Protein AF-A0A085LYP6-F1 (afdb_monomer)

Foldseek 3Di:
DDDPPPPPPPPPPPQFDQQDWFWKAWPVRDIDIDTHNTGPVVVVVVLVVLLVLLVVLVVLVVCVVVVVPDPPDRDPDRSVVSNVVSCVVDPVSVCVVVDPTDMDGD

Sequence (106 aa):
MWSVLRNDKLDEPDELFQGCIYKLTCDCCAMFISETGQTLVEILQDYLKDITRYRNAAECMKEWQTGQERRRKQQKLEPQPITDELLRKSAMVAHVAECQGDITDT

Solvent-accessible surface area (backbone atoms only — not comparable to full-atom values): 6459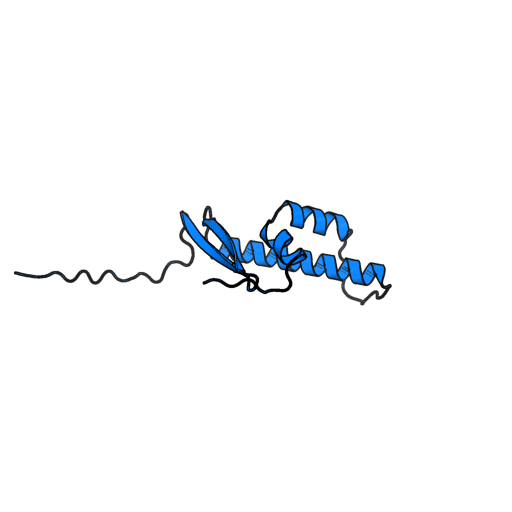 Å² total; per-residue (Å²): 140,83,84,78,77,78,77,72,72,74,67,77,69,70,74,37,59,63,69,41,76,51,52,38,37,30,75,81,72,49,74,47,76,48,72,30,89,46,34,55,55,61,52,51,50,51,50,52,50,52,41,50,52,39,52,52,28,54,50,51,46,52,29,64,76,67,69,53,80,63,92,62,84,71,72,93,60,70,37,64,68,55,41,54,50,44,42,73,73,29,72,65,39,42,44,55,75,78,42,91,55,60,76,46,83,115

pLDDT: mean 75.08, std 14.48, range [30.19, 91.38]

Mean predicted aligned error: 11.54 Å

Secondary structure (DSSP, 8-state):
----------PPP-TT-TT-EEEEEETTS-EEEEE-SS-HHHHHHHHHHHHHHHHHHHHHHHHHHHT---SS---SS-HHHHHHHHHHH-HHHHHHHH--S-EEE-

Radius of gyration: 20.07 Å; Cα contacts (8 Å, |Δi|>4): 103; chains: 1; bounding box: 72×24×40 Å

Structure (mmCIF, N/CA/C/O backbone):
data_AF-A0A085LYP6-F1
#
_entry.id   AF-A0A085LYP6-F1
#
loop_
_atom_site.group_PDB
_atom_site.id
_atom_site.type_symbol
_atom_site.label_atom_id
_atom_site.label_alt_id
_atom_site.label_comp_id
_atom_site.label_asym_id
_atom_site.label_entity_id
_atom_site.label_seq_id
_atom_site.pdbx_PDB_ins_code
_atom_site.Cartn_x
_atom_site.Cartn_y
_atom_site.Cartn_z
_atom_site.occupancy
_atom_site.B_iso_or_equiv
_atom_site.auth_seq_id
_atom_site.auth_comp_id
_atom_site.auth_asym_id
_atom_site.auth_atom_id
_atom_site.pdbx_PDB_model_num
ATOM 1 N N . MET A 1 1 ? -50.213 8.962 24.716 1.00 37.88 1 MET A N 1
ATOM 2 C CA . MET A 1 1 ? -49.254 8.169 23.920 1.00 37.88 1 MET A CA 1
ATOM 3 C C . MET A 1 1 ? -48.210 9.142 23.392 1.00 37.88 1 MET A C 1
ATOM 5 O O . MET A 1 1 ? -48.548 9.956 22.548 1.00 37.88 1 MET A O 1
ATOM 9 N N . TRP A 1 2 ? -47.009 9.164 23.974 1.00 30.19 2 TRP A N 1
ATOM 10 C CA . TRP A 1 2 ? -45.909 10.028 23.531 1.00 30.19 2 TRP A CA 1
ATOM 11 C C . TRP A 1 2 ? -44.848 9.155 22.875 1.00 30.19 2 TRP A C 1
ATOM 13 O O . TRP A 1 2 ? -44.180 8.369 23.541 1.00 30.19 2 TRP A O 1
ATOM 23 N N . SER A 1 3 ? -44.733 9.263 21.556 1.00 45.16 3 SER A N 1
ATOM 24 C CA . SER A 1 3 ? -43.606 8.733 20.802 1.00 45.16 3 SER A CA 1
ATOM 25 C C . SER A 1 3 ? -42.417 9.663 21.022 1.00 45.16 3 SER A C 1
ATOM 27 O O . SER A 1 3 ? -42.356 10.749 20.446 1.00 45.16 3 SER A O 1
ATOM 29 N N . VAL A 1 4 ? -41.488 9.251 21.887 1.00 50.03 4 VAL A N 1
ATOM 30 C CA . VAL A 1 4 ? -40.172 9.884 21.992 1.00 50.03 4 VAL A CA 1
ATOM 31 C C . VAL A 1 4 ? -39.403 9.479 20.740 1.00 50.03 4 VAL A C 1
ATOM 33 O O . VAL A 1 4 ? -38.846 8.386 20.672 1.00 50.03 4 VAL A O 1
ATOM 36 N N . LEU A 1 5 ? -39.428 10.336 19.720 1.00 53.22 5 LEU A N 1
ATOM 37 C CA . LEU A 1 5 ? -38.466 10.266 18.628 1.00 53.22 5 LEU A CA 1
ATOM 38 C C . LEU A 1 5 ? -37.093 10.502 19.259 1.00 53.22 5 LEU A C 1
ATOM 40 O O . LEU A 1 5 ? -36.755 11.636 19.602 1.00 53.22 5 LEU A O 1
ATOM 44 N N . ARG A 1 6 ? -36.338 9.420 19.489 1.00 50.66 6 ARG A N 1
ATOM 45 C CA . ARG A 1 6 ? -34.913 9.516 19.797 1.00 50.66 6 ARG A CA 1
ATOM 46 C C . ARG A 1 6 ? -34.263 10.117 18.567 1.00 50.66 6 ARG A C 1
ATOM 48 O O . ARG A 1 6 ? -34.069 9.451 17.559 1.00 50.66 6 ARG A O 1
ATOM 55 N N . ASN A 1 7 ? -34.023 11.415 18.643 1.00 54.12 7 ASN A N 1
ATOM 56 C CA . ASN A 1 7 ? -33.088 12.080 17.768 1.00 54.12 7 ASN A CA 1
ATOM 57 C C . ASN A 1 7 ? -31.716 11.684 18.317 1.00 54.12 7 ASN A C 1
ATOM 59 O O . ASN A 1 7 ? -31.135 12.416 19.120 1.00 54.12 7 ASN A O 1
ATOM 63 N N . ASP A 1 8 ? -31.284 10.458 18.010 1.00 51.97 8 ASP A N 1
ATOM 64 C CA . ASP A 1 8 ? -29.892 10.081 18.203 1.00 51.97 8 ASP A CA 1
ATOM 65 C C . ASP A 1 8 ? -29.127 11.074 17.333 1.00 51.97 8 ASP A C 1
ATOM 67 O O . ASP A 1 8 ? -29.190 11.021 16.103 1.00 51.97 8 ASP A O 1
ATOM 71 N N . LYS A 1 9 ? -28.513 12.080 17.969 1.00 48.78 9 LYS A N 1
ATOM 72 C CA . LYS A 1 9 ? -27.495 12.870 17.294 1.00 48.78 9 LYS A CA 1
ATOM 73 C C . LYS A 1 9 ? -26.511 11.829 16.791 1.00 48.78 9 LYS A C 1
ATOM 75 O O . LYS A 1 9 ? -25.901 11.135 17.597 1.00 48.78 9 LYS A O 1
ATOM 80 N N . LEU A 1 10 ? -26.432 11.670 15.476 1.00 51.47 10 LEU A N 1
ATOM 81 C CA . LEU A 1 10 ? -25.260 11.066 14.883 1.00 51.47 10 LEU A CA 1
ATOM 82 C C . LEU A 1 10 ? -24.145 12.035 15.259 1.00 51.47 10 LEU A C 1
ATOM 84 O O . LEU A 1 10 ? -24.028 13.094 14.645 1.00 51.47 10 LEU A O 1
ATOM 88 N N . ASP A 1 11 ? -23.451 11.751 16.362 1.00 55.50 11 ASP A N 1
ATOM 89 C CA . ASP A 1 11 ? -22.152 12.352 16.609 1.00 55.50 11 ASP A CA 1
ATOM 90 C C . ASP A 1 11 ? -21.382 12.120 15.305 1.00 55.50 11 ASP A C 1
ATOM 92 O O . ASP A 1 11 ? -21.289 10.981 14.833 1.00 55.50 11 ASP A O 1
ATOM 96 N N . GLU A 1 12 ? -20.975 13.203 14.635 1.00 56.28 12 GLU A N 1
ATOM 97 C CA . GLU A 1 12 ? -20.052 13.097 13.505 1.00 56.28 12 GLU A CA 1
ATOM 98 C C . GLU A 1 12 ? -18.926 12.175 13.973 1.00 56.28 12 GLU A C 1
ATOM 100 O O . GLU A 1 12 ? -18.416 12.396 15.075 1.00 56.28 12 GLU A O 1
ATOM 105 N N . PRO A 1 13 ? -18.624 11.082 13.253 1.00 53.56 13 PRO A N 1
ATOM 106 C CA . PRO A 1 13 ? -17.803 10.040 13.838 1.00 53.56 13 PRO A CA 1
ATOM 107 C C . PRO A 1 13 ? -16.442 10.659 14.147 1.00 53.56 13 PRO A C 1
ATOM 109 O O . PRO A 1 13 ? -15.767 11.084 13.212 1.00 53.56 13 PRO A O 1
ATOM 112 N N . ASP A 1 14 ? -16.050 10.727 15.430 1.00 59.88 14 ASP A N 1
ATOM 113 C CA . ASP A 1 14 ? -14.644 10.906 15.820 1.00 59.88 14 ASP A CA 1
ATOM 114 C C . ASP A 1 14 ? -13.886 9.933 14.914 1.00 59.88 14 ASP A C 1
ATOM 116 O O . ASP A 1 14 ? -14.165 8.743 15.004 1.00 59.88 14 ASP A O 1
ATOM 120 N N . GLU A 1 15 ? -13.081 10.423 13.968 1.00 54.25 15 GLU A N 1
ATOM 121 C CA . GLU A 1 15 ? -12.748 9.857 12.631 1.00 54.25 15 GLU A CA 1
ATOM 122 C C . GLU A 1 15 ? -12.092 8.433 12.613 1.00 54.25 15 GLU A C 1
ATOM 124 O O . GLU A 1 15 ? -11.216 8.119 11.824 1.00 54.25 15 GLU A O 1
ATOM 129 N N . LEU A 1 16 ? -12.292 7.593 13.612 1.00 54.25 16 LEU A N 1
ATOM 130 C CA . LEU A 1 16 ? -11.138 7.097 14.349 1.00 54.25 16 LEU A CA 1
ATOM 131 C C . LEU A 1 16 ? -11.469 5.922 15.279 1.00 54.25 16 LEU A C 1
ATOM 133 O O . LEU A 1 16 ? -10.562 5.420 15.930 1.00 54.25 16 LEU A O 1
ATOM 137 N N . PHE A 1 17 ? -12.718 5.470 15.415 1.00 61.44 17 PHE A N 1
ATOM 138 C CA . PHE A 1 17 ? -13.029 4.502 16.472 1.00 61.44 17 PHE A CA 1
ATOM 139 C C . PHE A 1 17 ? -12.269 3.175 16.311 1.00 61.44 17 PHE A C 1
ATOM 141 O O . PHE A 1 17 ? -12.419 2.447 15.329 1.00 61.44 17 PHE A O 1
ATOM 148 N N . GLN A 1 18 ? -11.468 2.862 17.329 1.00 65.88 18 GLN A N 1
ATOM 149 C CA . GLN A 1 18 ? -10.791 1.584 17.496 1.00 65.88 18 GLN A CA 1
ATOM 150 C C . GLN A 1 18 ? -11.831 0.450 17.501 1.00 65.88 18 GLN A C 1
ATOM 152 O O . GLN A 1 18 ? -12.837 0.523 18.205 1.00 65.88 18 GLN A O 1
ATOM 157 N N . GLY A 1 19 ? -11.597 -0.592 16.708 1.00 69.94 19 GLY A N 1
ATOM 158 C CA . GLY A 1 19 ? -12.481 -1.748 16.543 1.00 69.94 19 GLY A CA 1
ATOM 159 C C . GLY A 1 19 ? -13.452 -1.663 15.361 1.00 69.94 19 GLY A C 1
ATOM 160 O O . GLY A 1 19 ? -14.310 -2.534 15.229 1.00 69.94 19 GLY A O 1
ATOM 161 N N . CYS A 1 20 ? -13.360 -0.647 14.494 1.00 75.69 20 CYS A N 1
ATOM 162 C CA . CYS A 1 20 ? -14.143 -0.638 13.256 1.00 75.69 20 CYS A CA 1
ATOM 163 C C . CYS A 1 20 ? -13.587 -1.639 12.226 1.00 75.69 20 CYS A C 1
ATOM 165 O O . CYS A 1 20 ? -12.414 -1.996 12.255 1.00 75.69 20 CYS A O 1
ATOM 167 N N . ILE A 1 21 ? -14.431 -2.111 11.309 1.00 82.06 21 ILE A N 1
ATOM 168 C CA . ILE A 1 21 ? -13.991 -2.876 10.136 1.00 82.06 21 ILE A CA 1
ATOM 169 C C . ILE A 1 21 ? -14.093 -1.942 8.941 1.00 82.06 21 ILE A C 1
ATOM 171 O O . ILE A 1 21 ? -15.148 -1.346 8.722 1.00 82.06 21 ILE A O 1
ATOM 175 N N . TYR A 1 22 ? -13.023 -1.837 8.162 1.00 80.94 22 TYR A N 1
ATOM 176 C CA . TYR A 1 22 ? -13.005 -1.038 6.941 1.00 80.94 22 TYR A CA 1
ATOM 177 C C . TYR A 1 22 ? -12.652 -1.891 5.727 1.00 80.94 22 TYR A C 1
ATOM 179 O O . TYR A 1 22 ? -12.054 -2.965 5.849 1.00 80.94 22 TYR A O 1
ATOM 187 N N . LYS A 1 23 ? -13.059 -1.403 4.552 1.00 85.62 23 LYS A N 1
ATOM 188 C CA . LYS A 1 23 ? -12.843 -2.055 3.263 1.00 85.62 23 LYS A CA 1
ATOM 189 C C . LYS A 1 23 ? -12.276 -1.042 2.274 1.00 85.62 23 LYS A C 1
ATOM 191 O O . LYS A 1 23 ? -12.991 -0.142 1.857 1.00 85.62 23 LYS A O 1
ATOM 196 N N . LEU A 1 24 ? -11.032 -1.238 1.849 1.00 84.94 24 LEU A N 1
ATOM 197 C CA . LEU A 1 24 ? -10.422 -0.451 0.776 1.00 84.94 24 LEU A CA 1
ATOM 198 C C . LEU A 1 24 ? -10.512 -1.206 -0.538 1.00 84.94 24 LEU A C 1
ATOM 200 O O . LEU A 1 24 ? -10.287 -2.418 -0.581 1.00 84.94 24 LEU A O 1
ATOM 204 N N . THR A 1 25 ? -10.804 -0.485 -1.611 1.00 87.69 25 THR A N 1
ATOM 205 C CA . THR A 1 25 ? -10.930 -1.055 -2.951 1.00 87.69 25 THR A CA 1
ATOM 206 C C . THR A 1 25 ? -9.917 -0.428 -3.885 1.00 87.69 25 THR A C 1
ATOM 208 O O . THR A 1 25 ? -9.763 0.788 -3.925 1.00 87.69 25 THR A O 1
ATOM 211 N N . CYS A 1 26 ? -9.223 -1.258 -4.654 1.00 86.75 26 CYS A N 1
ATOM 212 C CA . CYS A 1 26 ? -8.423 -0.789 -5.777 1.00 86.75 26 CYS A CA 1
ATOM 213 C C . CYS A 1 26 ? -9.240 -0.854 -7.069 1.00 86.75 26 CYS A C 1
ATOM 215 O O . CYS A 1 26 ? -10.080 -1.742 -7.224 1.00 86.75 26 CYS A O 1
ATOM 217 N N . ASP A 1 27 ? -8.927 0.012 -8.032 1.00 86.38 27 ASP A N 1
ATOM 218 C CA . ASP A 1 27 ? -9.524 0.001 -9.377 1.00 86.38 27 ASP A CA 1
ATOM 219 C C . ASP A 1 27 ? -9.405 -1.361 -10.083 1.00 86.38 27 ASP A C 1
ATOM 221 O O . ASP A 1 27 ? -10.242 -1.729 -10.907 1.00 86.38 27 ASP A O 1
ATOM 225 N N . CYS A 1 28 ? -8.397 -2.165 -9.728 1.00 88.12 28 CYS A N 1
ATOM 226 C CA . CYS A 1 28 ? -8.247 -3.539 -10.217 1.00 88.12 28 CYS A CA 1
ATOM 227 C C . CYS A 1 28 ? -9.211 -4.553 -9.567 1.00 88.12 28 CYS A C 1
ATOM 229 O O . CYS A 1 28 ? -9.065 -5.757 -9.772 1.00 88.12 28 CYS A O 1
ATOM 231 N N . CYS A 1 29 ? -10.179 -4.082 -8.777 1.00 85.19 29 CYS A N 1
ATOM 232 C CA . CYS A 1 29 ? -11.123 -4.871 -7.983 1.00 85.19 29 CYS A CA 1
ATOM 233 C C . CYS A 1 29 ? -10.496 -5.644 -6.807 1.00 85.19 29 CYS A C 1
ATOM 235 O O . CYS A 1 29 ? -11.165 -6.488 -6.206 1.00 85.19 29 CYS A O 1
ATOM 237 N N . ALA A 1 30 ? -9.241 -5.363 -6.438 1.00 86.56 30 ALA A N 1
ATOM 238 C CA . ALA A 1 30 ? -8.675 -5.877 -5.194 1.00 86.56 30 ALA A CA 1
ATOM 239 C C . ALA A 1 30 ? -9.372 -5.230 -3.990 1.00 86.56 30 ALA A C 1
ATOM 241 O O . ALA A 1 30 ? -9.663 -4.033 -3.997 1.00 86.56 30 ALA A O 1
ATOM 242 N N . MET A 1 31 ? -9.632 -6.030 -2.957 1.00 86.69 31 MET A N 1
ATOM 243 C CA . MET A 1 31 ? -10.326 -5.598 -1.747 1.00 86.69 31 MET A CA 1
ATOM 244 C C . MET A 1 31 ? -9.472 -5.909 -0.523 1.00 86.69 31 MET A C 1
ATOM 246 O O . MET A 1 31 ? -9.007 -7.037 -0.360 1.00 86.69 31 MET A O 1
ATOM 250 N N . PHE A 1 32 ? -9.308 -4.921 0.352 1.00 83.12 32 PHE A N 1
ATOM 251 C CA . PHE A 1 32 ? -8.592 -5.046 1.617 1.00 83.12 32 PHE A CA 1
ATOM 252 C C . PHE A 1 32 ? -9.580 -4.852 2.748 1.00 83.12 32 PHE A C 1
ATOM 254 O O . PHE A 1 32 ? -10.154 -3.776 2.870 1.00 83.12 32 PHE A O 1
ATOM 261 N N . ILE A 1 33 ? -9.783 -5.894 3.548 1.00 85.31 33 ILE A N 1
ATOM 262 C CA . ILE A 1 33 ? -10.647 -5.848 4.724 1.00 85.31 33 ILE A CA 1
ATOM 263 C C . IL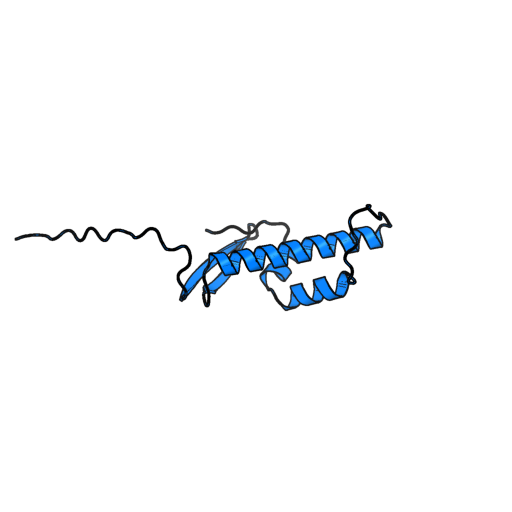E A 1 33 ? -9.763 -6.003 5.950 1.00 85.31 33 ILE A C 1
ATOM 265 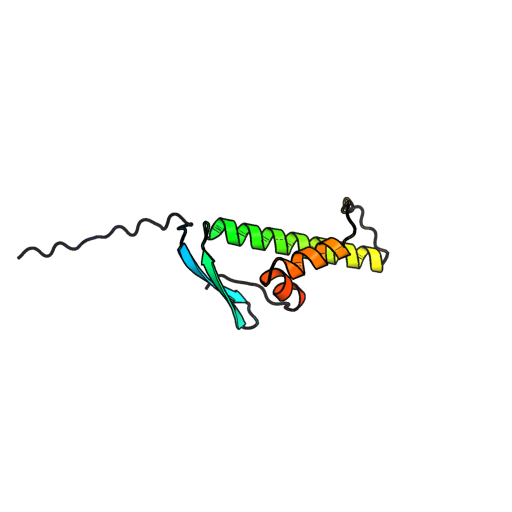O O . ILE A 1 33 ? -8.981 -6.952 6.036 1.00 85.31 33 ILE A O 1
ATOM 269 N N . SER A 1 34 ? -9.907 -5.091 6.900 1.00 79.25 34 SER A N 1
ATOM 270 C CA . SER A 1 34 ? -9.140 -5.122 8.143 1.00 79.25 34 SER A CA 1
ATOM 271 C C . SER A 1 34 ? -9.949 -4.565 9.298 1.00 79.25 34 SER A C 1
ATOM 273 O O . SER A 1 34 ? -10.761 -3.655 9.135 1.00 79.25 34 SER A O 1
ATOM 275 N N . GLU A 1 35 ? -9.707 -5.146 10.468 1.00 80.12 35 GLU A N 1
ATOM 276 C CA . GLU A 1 35 ? -10.225 -4.681 11.746 1.00 80.12 35 GLU A CA 1
ATOM 277 C C . GLU A 1 35 ? -9.222 -3.700 12.359 1.00 80.12 35 GLU A C 1
ATOM 279 O O . GLU A 1 35 ? -8.017 -3.964 12.430 1.00 80.12 35 GLU A O 1
ATOM 284 N N . THR A 1 36 ? -9.706 -2.536 12.763 1.00 69.12 36 THR A N 1
ATOM 285 C CA . THR A 1 36 ? -8.866 -1.422 13.185 1.00 69.12 36 THR A CA 1
ATOM 286 C C . THR A 1 36 ? -8.476 -1.607 14.649 1.00 69.12 36 THR A C 1
ATOM 288 O O . THR A 1 36 ? -9.279 -1.407 15.550 1.00 69.12 36 THR A O 1
ATOM 291 N N . GLY A 1 37 ? -7.225 -1.979 14.922 1.00 68.31 37 GLY A N 1
ATOM 292 C CA . GLY A 1 37 ? -6.675 -1.987 16.288 1.00 68.31 37 GLY A CA 1
ATOM 293 C C . GLY A 1 37 ? -6.260 -0.599 16.794 1.00 68.31 37 GLY A C 1
ATOM 294 O O . GLY A 1 37 ? -5.960 -0.447 17.974 1.00 68.31 37 GLY A O 1
ATOM 295 N N 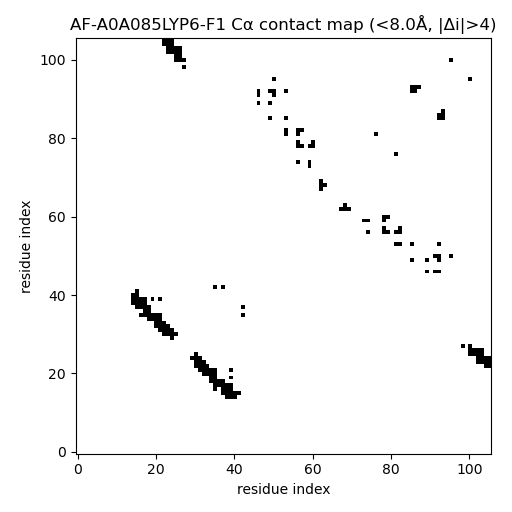. GLN A 1 38 ? -6.238 0.395 15.907 1.00 70.88 38 GLN A N 1
ATOM 296 C CA . GLN A 1 38 ? -5.954 1.815 16.144 1.00 70.88 38 GLN A CA 1
ATOM 297 C C . GLN A 1 38 ? -7.069 2.636 15.484 1.00 70.88 38 GLN A C 1
ATOM 299 O O . GLN A 1 38 ? -8.141 2.096 15.226 1.00 70.88 38 GLN A O 1
ATOM 304 N N . THR A 1 39 ? -6.851 3.915 15.210 1.00 78.81 39 THR A N 1
ATOM 305 C CA . THR A 1 39 ? -7.821 4.717 14.467 1.00 78.81 39 THR A CA 1
ATOM 306 C C . THR A 1 39 ? -7.669 4.525 12.948 1.00 78.81 39 THR A C 1
ATOM 308 O O . THR A 1 39 ? -6.568 4.259 12.459 1.00 78.81 39 THR A O 1
ATOM 311 N N . LEU A 1 40 ? -8.758 4.627 12.171 1.00 78.19 40 LEU A N 1
ATOM 312 C CA . LEU A 1 40 ? -8.720 4.371 10.718 1.00 78.19 40 LEU A CA 1
ATOM 313 C C . LEU A 1 40 ? -7.767 5.336 9.996 1.00 78.19 40 LEU A C 1
ATOM 315 O O . LEU A 1 40 ? -6.977 4.921 9.147 1.00 78.19 40 LEU A O 1
ATOM 319 N N . VAL A 1 41 ? -7.806 6.616 10.373 1.00 81.31 41 VAL A N 1
ATOM 320 C CA . VAL A 1 41 ? -6.947 7.654 9.794 1.00 81.31 41 VAL A CA 1
ATOM 321 C C . VAL A 1 41 ? -5.469 7.369 10.051 1.00 81.31 41 VAL A C 1
ATOM 323 O O . VAL A 1 41 ? -4.672 7.495 9.124 1.00 81.31 41 VAL A O 1
ATOM 326 N N . GLU A 1 42 ? -5.082 6.959 11.263 1.00 83.12 42 GLU A N 1
ATOM 327 C CA . GLU A 1 42 ? -3.682 6.629 11.570 1.00 83.12 42 GLU A CA 1
ATOM 328 C C . GLU A 1 42 ? -3.167 5.490 10.686 1.00 83.12 42 GLU A C 1
ATOM 330 O O . GLU A 1 42 ? -2.082 5.596 10.111 1.00 83.12 42 GLU A O 1
ATOM 335 N N . ILE A 1 43 ? -3.967 4.434 10.514 1.00 81.94 43 ILE A N 1
ATOM 336 C CA . ILE A 1 43 ? -3.581 3.292 9.683 1.00 81.94 43 ILE A CA 1
ATOM 337 C C . ILE A 1 43 ? -3.468 3.696 8.208 1.00 81.94 43 ILE A C 1
ATOM 339 O O . ILE A 1 43 ? -2.481 3.362 7.549 1.00 81.94 43 ILE A O 1
ATOM 343 N N . LEU A 1 44 ? -4.433 4.461 7.687 1.00 83.38 44 LEU A N 1
ATOM 344 C CA . LEU A 1 44 ? -4.379 4.970 6.315 1.00 83.38 44 LEU A CA 1
ATOM 345 C C . LEU A 1 44 ? -3.159 5.866 6.090 1.00 83.38 44 LEU A C 1
ATOM 347 O O . LEU A 1 44 ? -2.473 5.735 5.076 1.00 83.38 44 LEU A O 1
ATOM 351 N N . GLN A 1 45 ? -2.840 6.742 7.044 1.00 87.00 45 GLN A N 1
ATOM 352 C CA . GLN A 1 45 ? -1.634 7.563 6.981 1.00 87.00 45 GLN A CA 1
ATOM 353 C C . GLN A 1 45 ? -0.366 6.710 6.956 1.00 87.00 45 GLN A C 1
ATOM 355 O O . GLN A 1 45 ? 0.557 7.022 6.203 1.00 87.00 45 GLN A O 1
ATOM 360 N N . ASP A 1 46 ? -0.300 5.640 7.744 1.00 86.88 46 ASP A N 1
ATOM 361 C CA . ASP A 1 46 ? 0.853 4.743 7.755 1.00 86.88 46 ASP A CA 1
ATOM 362 C C . ASP A 1 46 ? 0.989 3.955 6.449 1.00 86.88 46 ASP A C 1
ATOM 364 O O . ASP A 1 46 ? 2.095 3.869 5.907 1.00 86.88 46 ASP A O 1
ATOM 368 N N . TYR A 1 47 ? -0.117 3.491 5.861 1.00 87.56 47 TYR A N 1
ATOM 369 C CA . TYR A 1 47 ? -0.088 2.899 4.523 1.00 87.56 47 TYR A CA 1
ATOM 370 C C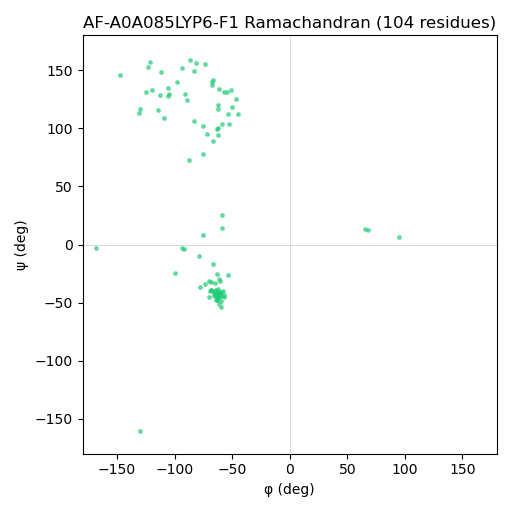 . TYR A 1 47 ? 0.385 3.890 3.462 1.00 87.56 47 TYR A C 1
ATOM 372 O O . TYR A 1 47 ? 1.252 3.552 2.656 1.00 87.56 47 TYR A O 1
ATOM 380 N N . LEU A 1 48 ? -0.113 5.128 3.476 1.00 89.12 48 LEU A N 1
ATOM 381 C CA . LEU A 1 48 ? 0.322 6.164 2.538 1.00 89.12 48 LEU A CA 1
ATOM 382 C C . LEU A 1 48 ? 1.810 6.501 2.704 1.00 89.12 48 LEU A C 1
ATOM 384 O O . LEU A 1 48 ? 2.507 6.696 1.703 1.00 89.12 48 LEU A O 1
ATOM 388 N N . LYS A 1 49 ? 2.328 6.528 3.939 1.00 90.75 49 LYS A N 1
ATOM 389 C CA . LYS A 1 49 ? 3.766 6.700 4.210 1.00 90.75 49 LYS A CA 1
ATOM 390 C C . LYS A 1 49 ? 4.581 5.540 3.645 1.00 90.75 49 LYS A C 1
ATOM 392 O O . LYS A 1 49 ? 5.571 5.793 2.955 1.00 90.75 49 LYS A O 1
ATOM 397 N N . ASP A 1 50 ? 4.172 4.298 3.897 1.00 90.38 50 ASP A N 1
ATOM 398 C CA . ASP A 1 50 ? 4.868 3.102 3.410 1.00 90.38 50 ASP A CA 1
ATOM 399 C C . ASP A 1 50 ? 4.846 3.037 1.868 1.00 90.38 50 ASP A C 1
ATOM 401 O O . ASP A 1 50 ? 5.892 2.830 1.248 1.00 90.38 50 ASP A O 1
ATOM 405 N N . ILE A 1 51 ? 3.706 3.335 1.230 1.00 89.94 51 ILE A N 1
ATOM 406 C CA . ILE A 1 51 ? 3.572 3.421 -0.237 1.00 89.94 51 ILE A CA 1
ATOM 407 C C . ILE A 1 51 ? 4.461 4.531 -0.807 1.00 89.94 51 ILE A C 1
ATOM 409 O O . ILE A 1 51 ? 5.176 4.318 -1.788 1.00 89.94 51 ILE A O 1
ATOM 413 N N . THR A 1 52 ? 4.462 5.715 -0.192 1.00 90.25 52 THR A N 1
ATOM 414 C CA . THR A 1 52 ? 5.304 6.839 -0.631 1.00 90.25 52 THR A CA 1
ATOM 415 C C . THR A 1 52 ? 6.785 6.491 -0.511 1.00 90.25 52 THR A C 1
ATOM 417 O O . THR A 1 52 ? 7.576 6.772 -1.414 1.00 90.25 52 THR A O 1
ATOM 420 N N . ARG A 1 53 ? 7.180 5.841 0.589 1.00 89.69 53 ARG A N 1
ATOM 421 C CA . ARG A 1 53 ? 8.554 5.383 0.808 1.00 89.69 53 ARG A CA 1
ATOM 422 C C . ARG A 1 53 ? 8.966 4.333 -0.221 1.00 89.69 53 ARG A C 1
ATOM 424 O O . ARG A 1 53 ? 10.070 4.438 -0.754 1.00 89.69 53 ARG A O 1
ATOM 431 N N . TYR A 1 54 ? 8.078 3.393 -0.539 1.00 89.81 54 TYR A N 1
ATOM 432 C CA . TYR A 1 54 ? 8.288 2.403 -1.591 1.00 89.81 54 TYR A CA 1
ATOM 433 C C . TYR A 1 54 ? 8.464 3.060 -2.965 1.00 89.81 54 TYR A C 1
ATOM 435 O O . TYR A 1 54 ? 9.469 2.811 -3.626 1.00 89.81 54 TYR A O 1
ATOM 443 N N . ARG A 1 55 ? 7.553 3.958 -3.372 1.00 88.75 55 ARG A N 1
ATOM 444 C CA . ARG A 1 55 ? 7.636 4.671 -4.661 1.00 88.75 55 ARG A CA 1
ATOM 445 C C . ARG A 1 55 ? 8.950 5.443 -4.790 1.00 88.75 55 ARG A C 1
ATOM 447 O O . ARG A 1 55 ? 9.631 5.311 -5.801 1.00 88.75 55 ARG A O 1
ATOM 454 N N . ASN A 1 56 ? 9.353 6.158 -3.739 1.00 87.31 56 ASN A N 1
ATOM 455 C CA . ASN A 1 56 ? 10.629 6.874 -3.718 1.00 87.31 56 ASN A CA 1
ATOM 456 C C . ASN A 1 56 ? 11.836 5.929 -3.848 1.00 87.31 56 ASN A C 1
ATOM 458 O O . ASN A 1 56 ? 12.765 6.229 -4.592 1.00 87.31 56 ASN A O 1
ATOM 462 N N . ALA A 1 57 ? 11.840 4.793 -3.142 1.00 86.94 57 ALA A N 1
ATOM 463 C CA . ALA A 1 57 ? 12.919 3.809 -3.246 1.00 86.94 57 ALA A CA 1
ATOM 464 C C . ALA A 1 57 ? 12.970 3.165 -4.647 1.00 86.94 57 ALA A C 1
ATOM 466 O O . ALA A 1 57 ? 14.047 3.034 -5.228 1.00 86.94 57 ALA A O 1
ATOM 467 N N . ALA A 1 58 ? 11.813 2.842 -5.230 1.00 85.88 58 ALA A N 1
ATOM 468 C CA . ALA A 1 58 ? 11.707 2.306 -6.584 1.00 85.88 58 ALA A CA 1
ATOM 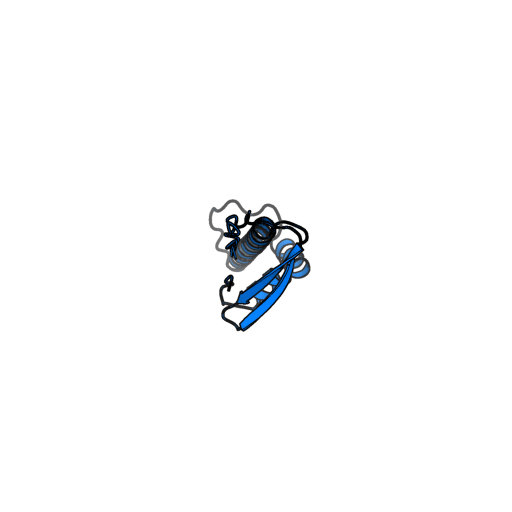469 C C . ALA A 1 58 ? 12.180 3.313 -7.651 1.00 85.88 58 ALA A C 1
ATOM 471 O O . ALA A 1 58 ? 12.860 2.928 -8.602 1.00 85.88 58 ALA A O 1
ATOM 472 N N . GLU A 1 59 ? 11.870 4.603 -7.494 1.00 84.56 59 GLU A N 1
ATOM 473 C CA . GLU A 1 59 ? 12.403 5.668 -8.353 1.00 84.56 59 GLU A CA 1
ATOM 474 C C . GLU A 1 59 ? 13.922 5.804 -8.214 1.00 84.56 59 GLU A C 1
ATOM 476 O O . GLU A 1 59 ? 14.617 5.794 -9.229 1.00 84.56 59 GLU A O 1
ATOM 481 N N . CYS A 1 60 ? 14.460 5.838 -6.988 1.00 82.56 60 CYS A N 1
ATOM 482 C CA . CYS A 1 60 ? 15.909 5.878 -6.769 1.00 82.56 60 CYS A CA 1
ATOM 483 C C . CYS A 1 60 ? 16.622 4.677 -7.409 1.00 82.56 60 CYS A C 1
ATOM 485 O O . CYS A 1 60 ? 17.676 4.845 -8.017 1.00 82.56 60 CYS A O 1
ATOM 487 N N . MET A 1 61 ? 16.039 3.476 -7.322 1.00 80.88 61 MET A N 1
ATOM 488 C CA . MET A 1 61 ? 16.589 2.280 -7.964 1.00 80.88 61 MET A CA 1
ATOM 489 C C . MET A 1 61 ? 16.634 2.422 -9.493 1.00 80.88 61 MET A C 1
ATOM 491 O O . MET A 1 61 ? 17.649 2.102 -10.111 1.00 80.88 61 MET A O 1
ATOM 495 N N . LYS A 1 62 ? 15.565 2.950 -10.107 1.00 81.44 62 LYS A N 1
ATOM 496 C CA . LYS A 1 62 ? 15.519 3.229 -11.553 1.00 81.44 62 LYS A CA 1
ATOM 497 C C . LYS A 1 62 ? 16.555 4.277 -11.965 1.00 81.44 62 LYS A C 1
ATOM 499 O O . LYS A 1 62 ? 17.215 4.110 -12.989 1.00 81.44 62 LYS A O 1
ATOM 504 N N . GLU A 1 63 ? 16.727 5.336 -11.176 1.00 76.62 63 GLU A N 1
ATOM 505 C CA . GLU A 1 63 ? 17.723 6.391 -11.421 1.00 76.62 63 GLU A CA 1
ATOM 506 C C . GLU A 1 63 ? 19.161 5.851 -11.338 1.00 76.62 63 GLU A C 1
ATOM 508 O O . GLU A 1 63 ? 19.979 6.154 -12.208 1.00 76.62 63 GLU A O 1
ATOM 513 N N . TRP A 1 64 ? 19.452 4.985 -10.358 1.00 71.19 64 TRP A N 1
ATOM 514 C CA . TRP A 1 64 ? 20.746 4.300 -10.230 1.00 71.19 64 TRP A CA 1
ATOM 515 C C . TRP A 1 64 ? 21.042 3.395 -11.431 1.00 71.19 64 TRP A C 1
ATOM 517 O O . TRP A 1 64 ? 22.152 3.409 -11.955 1.00 71.19 64 TRP A O 1
ATOM 527 N N . GLN A 1 65 ? 20.047 2.636 -11.902 1.00 72.00 65 GLN A N 1
ATOM 528 C CA . GLN A 1 65 ? 20.198 1.735 -13.052 1.00 72.00 65 GLN A CA 1
ATOM 529 C C . GLN A 1 65 ? 20.365 2.476 -14.385 1.00 72.00 65 GLN A C 1
ATOM 531 O O . GLN A 1 65 ? 21.032 1.980 -15.289 1.00 72.00 65 GLN A O 1
ATOM 536 N N . THR A 1 66 ? 19.762 3.659 -14.522 1.00 71.56 66 THR A N 1
ATOM 537 C CA . THR A 1 66 ? 19.799 4.458 -15.760 1.00 71.56 66 THR A CA 1
ATOM 538 C C . THR A 1 66 ? 20.929 5.488 -15.791 1.00 71.56 66 THR A C 1
ATOM 540 O O . THR A 1 66 ? 21.095 6.177 -16.798 1.00 71.56 66 THR A O 1
ATOM 543 N N . GLY A 1 67 ? 21.714 5.609 -14.714 1.00 64.62 67 GLY A N 1
ATOM 544 C CA . GLY A 1 67 ? 22.802 6.586 -14.604 1.00 64.62 67 GLY A CA 1
ATOM 545 C C . GLY A 1 67 ? 22.325 8.044 -14.588 1.00 64.62 67 GLY A C 1
ATOM 546 O O . GLY A 1 67 ? 2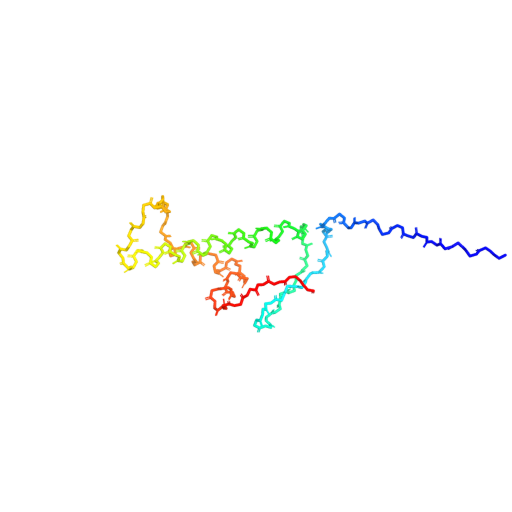3.128 8.962 -14.753 1.00 64.62 67 GLY A O 1
ATOM 547 N N . GLN A 1 68 ? 21.022 8.280 -14.406 1.00 62.78 68 GLN A N 1
ATOM 548 C CA . GLN A 1 68 ? 20.439 9.613 -14.289 1.00 62.78 68 GLN A CA 1
ATOM 549 C C . GLN A 1 68 ? 20.485 10.060 -12.825 1.00 62.78 68 GLN A C 1
ATOM 551 O O . GLN A 1 68 ? 19.459 10.119 -12.153 1.00 62.78 68 GLN A O 1
ATOM 556 N N . GLU A 1 69 ? 21.672 10.395 -12.312 1.00 59.59 69 GLU A N 1
ATOM 557 C CA . GLU A 1 69 ? 21.801 11.023 -10.990 1.00 59.59 69 GLU A CA 1
ATOM 558 C C . GLU A 1 69 ? 21.180 12.427 -11.015 1.00 59.59 69 GLU A C 1
ATOM 560 O O . GLU A 1 69 ? 21.824 13.444 -11.287 1.00 59.59 69 GLU A O 1
ATOM 565 N N . ARG A 1 70 ? 19.879 12.513 -10.729 1.00 57.22 70 ARG A N 1
ATOM 566 C CA . ARG A 1 70 ? 19.245 13.790 -10.411 1.00 57.22 70 ARG A CA 1
ATOM 567 C C . ARG A 1 70 ? 19.811 14.263 -9.073 1.00 57.22 70 ARG A C 1
ATOM 569 O O . ARG A 1 70 ? 19.906 13.491 -8.129 1.00 57.22 70 ARG A O 1
ATOM 576 N N . ARG A 1 71 ? 20.126 15.561 -8.958 1.00 55.00 71 ARG A N 1
ATOM 577 C CA . ARG A 1 71 ? 20.650 16.242 -7.745 1.00 55.00 71 ARG A CA 1
ATOM 578 C C . ARG A 1 71 ? 19.746 16.155 -6.492 1.00 55.00 71 ARG A C 1
ATOM 580 O O . ARG A 1 71 ? 19.915 16.943 -5.561 1.00 55.00 71 ARG A O 1
ATOM 587 N N . ARG A 1 72 ? 18.742 15.274 -6.456 1.00 57.06 72 ARG A N 1
ATOM 588 C CA . ARG A 1 72 ? 17.962 15.016 -5.246 1.00 57.06 72 ARG A CA 1
ATOM 589 C C . ARG A 1 72 ? 18.881 14.367 -4.218 1.00 57.06 72 ARG A C 1
ATOM 591 O O . ARG A 1 72 ? 19.756 13.578 -4.553 1.00 57.06 72 ARG A O 1
ATOM 598 N N . LYS A 1 73 ? 18.700 14.752 -2.956 1.00 57.28 73 LYS A N 1
ATOM 599 C CA . LYS A 1 73 ? 19.435 14.220 -1.807 1.00 57.28 73 LYS A CA 1
ATOM 600 C C . LYS A 1 73 ? 19.315 12.692 -1.842 1.00 57.28 73 LYS A C 1
ATOM 602 O O . LYS A 1 73 ? 18.237 12.177 -1.559 1.00 57.28 73 LYS A O 1
ATOM 607 N N . GLN A 1 74 ? 20.383 12.008 -2.256 1.00 57.62 74 GLN A N 1
ATOM 608 C CA . GLN A 1 74 ? 20.417 10.550 -2.360 1.00 57.62 74 GLN A CA 1
ATOM 609 C C . GLN A 1 74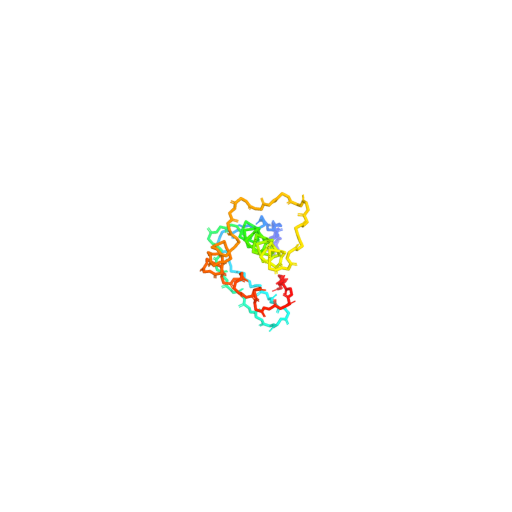 ? 19.928 9.953 -1.038 1.00 57.62 74 GLN A C 1
ATOM 611 O O . GLN A 1 74 ? 20.327 10.411 0.042 1.00 57.62 74 GLN A O 1
ATOM 616 N N . GLN A 1 75 ? 19.027 8.969 -1.109 1.00 60.28 75 GLN A N 1
ATOM 617 C CA . GLN A 1 75 ? 18.709 8.173 0.071 1.00 60.28 75 GLN A CA 1
ATOM 618 C C . GLN A 1 75 ? 20.025 7.604 0.615 1.00 60.28 75 GLN A C 1
ATOM 620 O O . GLN A 1 75 ? 20.847 7.092 -0.137 1.00 60.28 75 GLN A O 1
ATOM 625 N N . LYS A 1 76 ? 20.251 7.745 1.927 1.00 59.16 76 LYS A N 1
ATOM 626 C CA . LYS A 1 76 ? 21.491 7.281 2.575 1.00 59.16 76 LYS A CA 1
ATOM 627 C C . LYS A 1 76 ? 21.639 5.755 2.573 1.00 59.16 76 LYS A C 1
ATOM 629 O O . LYS A 1 76 ? 22.718 5.260 2.870 1.00 59.16 76 LYS A O 1
ATOM 634 N N . LEU A 1 77 ? 20.545 5.039 2.335 1.00 66.12 77 LEU A N 1
ATOM 635 C CA . LEU A 1 77 ? 20.453 3.587 2.374 1.00 66.12 77 LEU A CA 1
ATOM 636 C C . LEU A 1 77 ? 20.229 3.063 0.958 1.00 66.12 77 LEU A C 1
ATOM 638 O O . LEU A 1 77 ? 19.599 3.734 0.140 1.00 66.12 77 LEU A O 1
ATOM 642 N N . GLU A 1 78 ? 20.741 1.866 0.695 1.00 74.81 78 GLU A N 1
ATOM 643 C CA . GLU A 1 78 ? 20.566 1.191 -0.586 1.00 74.81 78 GLU A CA 1
ATOM 644 C C . GLU A 1 78 ? 19.066 0.937 -0.852 1.00 74.81 78 GLU A C 1
ATOM 646 O O . GLU A 1 78 ? 18.359 0.499 0.060 1.00 74.81 78 GLU A O 1
ATOM 651 N N . PRO A 1 79 ? 18.541 1.218 -2.060 1.00 78.50 79 PRO A N 1
ATOM 652 C CA . PRO A 1 79 ? 17.100 1.142 -2.309 1.00 78.50 79 PRO A CA 1
ATOM 653 C C . PRO A 1 79 ? 16.498 -0.269 -2.198 1.00 78.50 79 PRO A C 1
ATOM 655 O O . PRO A 1 79 ? 15.359 -0.400 -1.759 1.00 78.50 79 PRO A O 1
ATOM 658 N N . GLN A 1 80 ? 17.251 -1.316 -2.566 1.00 83.62 80 GLN A N 1
ATOM 659 C CA . GLN A 1 80 ? 16.781 -2.714 -2.577 1.00 83.62 80 GLN A CA 1
ATOM 660 C C . GLN A 1 80 ? 16.325 -3.244 -1.206 1.00 83.62 80 GLN A C 1
ATOM 662 O O . GLN A 1 80 ? 15.183 -3.688 -1.094 1.00 83.62 80 GLN A O 1
ATOM 667 N N . PRO A 1 81 ? 17.133 -3.165 -0.130 1.00 86.44 81 PRO A N 1
ATOM 668 C CA . PRO A 1 81 ? 16.691 -3.649 1.176 1.00 86.44 81 PRO A CA 1
ATOM 669 C C . PRO A 1 81 ? 15.458 -2.899 1.699 1.00 86.44 81 PRO A C 1
ATOM 671 O O . PRO A 1 81 ? 14.645 -3.487 2.406 1.00 86.44 81 PRO A O 1
ATOM 674 N N . ILE A 1 82 ? 15.279 -1.623 1.329 1.00 84.50 82 ILE A N 1
ATOM 675 C CA . ILE A 1 82 ? 14.100 -0.832 1.714 1.00 84.50 82 ILE A CA 1
ATOM 676 C C . ILE A 1 82 ? 12.851 -1.337 0.989 1.00 84.50 82 ILE A C 1
ATOM 678 O O . ILE A 1 82 ? 11.797 -1.469 1.612 1.00 84.50 82 ILE A O 1
ATOM 682 N N . THR A 1 83 ? 12.944 -1.601 -0.320 1.00 87.25 83 THR A N 1
ATOM 683 C CA . THR A 1 83 ? 11.807 -2.134 -1.079 1.00 87.25 83 THR A CA 1
ATOM 684 C C . THR A 1 83 ? 11.411 -3.512 -0.568 1.00 87.25 83 THR A C 1
ATOM 686 O O . THR A 1 83 ? 10.232 -3.729 -0.305 1.00 87.25 83 THR A O 1
ATOM 689 N N . ASP A 1 84 ? 12.377 -4.400 -0.330 1.00 89.31 84 ASP A N 1
ATOM 690 C CA . ASP A 1 84 ? 12.117 -5.768 0.134 1.00 89.31 84 ASP A CA 1
ATOM 691 C C . ASP A 1 84 ? 11.493 -5.793 1.535 1.00 89.31 84 ASP A C 1
ATOM 693 O O . ASP A 1 84 ? 10.556 -6.552 1.803 1.00 89.31 84 ASP A O 1
ATOM 697 N N . GLU A 1 85 ? 11.967 -4.925 2.435 1.00 91.38 85 GLU A N 1
ATOM 698 C CA . GLU A 1 85 ? 11.387 -4.764 3.767 1.00 91.38 85 GLU A CA 1
ATOM 699 C C . GLU A 1 85 ? 9.916 -4.333 3.686 1.00 91.38 85 GLU A C 1
ATOM 701 O O . GLU A 1 85 ? 9.062 -4.935 4.342 1.00 91.38 85 GLU A O 1
ATOM 706 N N . LEU A 1 86 ? 9.610 -3.318 2.870 1.00 89.44 86 LEU A N 1
ATOM 707 C CA . LEU A 1 86 ? 8.258 -2.770 2.746 1.00 89.44 86 LEU A CA 1
ATOM 708 C C . LEU A 1 86 ? 7.291 -3.744 2.064 1.00 89.44 86 LEU A C 1
ATOM 710 O O . LEU A 1 86 ? 6.157 -3.879 2.525 1.00 89.44 86 LEU A O 1
ATOM 714 N N . LEU A 1 87 ? 7.746 -4.460 1.031 1.00 90.50 87 LEU A N 1
ATOM 715 C CA . LEU A 1 87 ? 6.974 -5.513 0.364 1.00 90.50 87 LEU A CA 1
ATOM 716 C C . LEU A 1 87 ? 6.598 -6.634 1.338 1.00 90.50 87 LEU A C 1
ATOM 718 O O . LEU A 1 87 ? 5.468 -7.113 1.331 1.00 90.50 87 LEU A O 1
ATOM 722 N N . ARG A 1 88 ? 7.525 -7.029 2.220 1.00 89.69 88 ARG A N 1
ATOM 723 C CA . ARG A 1 88 ? 7.270 -8.066 3.229 1.00 89.69 88 ARG A CA 1
ATOM 724 C C . ARG A 1 88 ? 6.377 -7.575 4.370 1.00 89.69 88 ARG A C 1
ATOM 726 O O . ARG A 1 88 ? 5.632 -8.365 4.943 1.00 89.69 88 ARG A O 1
ATOM 733 N N . LYS A 1 89 ? 6.487 -6.297 4.740 1.00 88.00 89 LYS A N 1
ATOM 734 C CA . LYS A 1 89 ? 5.762 -5.699 5.870 1.00 88.00 89 LYS A CA 1
ATOM 735 C C . LYS A 1 89 ? 4.301 -5.392 5.535 1.00 88.00 89 LYS A C 1
ATOM 737 O O . LYS A 1 89 ? 3.453 -5.520 6.414 1.00 88.00 89 LYS A O 1
ATOM 742 N N . SER A 1 90 ? 4.006 -4.960 4.307 1.00 87.06 90 SER A N 1
ATOM 743 C CA . SER A 1 90 ? 2.687 -4.437 3.938 1.00 87.06 90 SER A CA 1
ATOM 744 C C . SER A 1 90 ? 2.132 -5.088 2.675 1.00 87.06 90 SER A C 1
ATOM 746 O O . SER A 1 90 ? 2.648 -4.895 1.573 1.00 87.06 90 SER A O 1
ATOM 748 N N . ALA A 1 91 ? 1.003 -5.786 2.828 1.00 86.69 91 ALA A N 1
ATOM 749 C CA . ALA A 1 91 ? 0.261 -6.366 1.711 1.00 86.69 91 ALA A CA 1
ATOM 750 C C . ALA A 1 91 ? -0.235 -5.301 0.713 1.00 86.69 91 ALA A C 1
ATOM 752 O O . ALA A 1 91 ? -0.283 -5.565 -0.485 1.00 86.69 91 ALA A O 1
ATOM 753 N N . MET A 1 92 ? -0.549 -4.083 1.175 1.00 86.19 92 MET A N 1
ATOM 754 C CA . MET A 1 92 ? -0.905 -2.976 0.276 1.00 86.19 92 MET A CA 1
ATOM 755 C C . MET A 1 92 ? 0.290 -2.508 -0.551 1.00 86.19 92 MET A C 1
ATOM 757 O O . MET A 1 92 ? 0.130 -2.230 -1.734 1.00 86.19 92 MET A O 1
ATOM 761 N N . VAL A 1 93 ? 1.492 -2.445 0.031 1.00 88.38 93 VAL A N 1
ATOM 762 C CA . VAL A 1 93 ? 2.699 -2.091 -0.735 1.00 88.38 93 VAL A CA 1
ATOM 763 C C . VAL A 1 93 ? 3.010 -3.165 -1.774 1.00 88.38 93 VAL A C 1
ATOM 765 O O . VAL A 1 93 ? 3.287 -2.821 -2.921 1.00 88.38 93 VAL A O 1
ATOM 768 N N . ALA A 1 94 ? 2.904 -4.446 -1.406 1.00 90.12 94 ALA A N 1
ATOM 769 C CA . ALA A 1 94 ? 3.030 -5.554 -2.352 1.00 90.12 94 ALA A CA 1
ATOM 770 C C . ALA A 1 94 ? 2.021 -5.440 -3.503 1.00 90.12 94 ALA A C 1
ATOM 772 O O . ALA A 1 94 ? 2.393 -5.560 -4.666 1.00 90.12 94 ALA A O 1
ATOM 773 N N . HIS A 1 95 ? 0.769 -5.096 -3.196 1.00 89.75 95 HIS A N 1
ATOM 774 C CA . HIS A 1 95 ? -0.236 -4.861 -4.222 1.00 89.75 95 HIS A CA 1
ATOM 775 C C . HIS A 1 95 ? 0.113 -3.682 -5.140 1.00 89.75 95 HIS A C 1
ATOM 777 O O . HIS A 1 95 ? 0.064 -3.825 -6.355 1.00 89.75 95 HIS A O 1
ATOM 783 N N . VAL A 1 96 ? 0.511 -2.532 -4.587 1.00 86.94 96 VAL A N 1
ATOM 784 C CA . VAL A 1 96 ? 0.900 -1.340 -5.369 1.00 86.94 96 VAL A CA 1
ATOM 785 C C . VAL A 1 96 ? 2.142 -1.591 -6.234 1.00 86.94 96 VAL A C 1
ATOM 787 O O . VAL A 1 96 ? 2.333 -0.926 -7.249 1.00 86.94 96 VAL A O 1
ATOM 790 N N . ALA A 1 97 ? 3.002 -2.538 -5.863 1.00 87.50 97 ALA A N 1
ATOM 791 C CA . ALA A 1 97 ? 4.134 -2.934 -6.693 1.00 87.50 97 ALA A CA 1
ATOM 792 C C . ALA A 1 97 ? 3.706 -3.649 -7.986 1.00 87.50 97 ALA A C 1
ATOM 794 O O . ALA A 1 97 ? 4.373 -3.506 -9.010 1.00 87.50 97 ALA A O 1
ATOM 795 N N . GLU A 1 98 ? 2.602 -4.395 -7.939 1.00 87.44 98 GLU A N 1
ATOM 796 C CA . GLU A 1 98 ? 2.079 -5.196 -9.052 1.00 87.44 98 GLU A CA 1
ATOM 797 C C . GLU A 1 98 ? 0.935 -4.495 -9.803 1.00 87.44 98 GLU A C 1
ATOM 799 O O . GLU A 1 98 ? 0.696 -4.761 -10.983 1.00 87.44 98 GLU A O 1
ATOM 804 N N . CYS A 1 99 ? 0.235 -3.581 -9.131 1.00 86.31 99 CYS A N 1
ATOM 805 C CA . CYS A 1 99 ? -0.963 -2.916 -9.614 1.00 86.31 99 CYS A CA 1
ATOM 806 C C . CYS A 1 99 ? -0.691 -1.460 -10.016 1.00 86.31 99 CYS A C 1
ATOM 808 O O . CYS A 1 99 ? -0.066 -0.700 -9.281 1.00 86.31 99 CYS A O 1
ATOM 810 N N . GLN A 1 100 ? -1.207 -1.054 -11.181 1.00 76.44 100 GLN A N 1
ATOM 811 C CA . GLN A 1 100 ? -1.150 0.336 -11.661 1.00 76.44 100 GLN A CA 1
ATOM 812 C C . GLN A 1 100 ? -2.375 1.174 -11.256 1.00 76.44 100 GLN A C 1
ATOM 814 O O . GLN A 1 100 ? -2.425 2.354 -11.588 1.00 76.44 100 GLN A O 1
ATOM 819 N N . GLY A 1 101 ? -3.369 0.563 -10.604 1.00 73.25 101 GLY A N 1
ATOM 820 C CA . GLY A 1 101 ? -4.587 1.236 -10.154 1.00 73.25 101 GLY A CA 1
ATOM 821 C C . GLY A 1 101 ? -4.388 1.976 -8.835 1.00 73.25 101 GLY A C 1
ATOM 822 O O . GLY A 1 101 ? -3.516 1.618 -8.037 1.00 73.25 101 GLY A O 1
ATOM 823 N N . ASP A 1 102 ? -5.220 2.985 -8.593 1.00 72.75 102 ASP A N 1
ATOM 824 C CA . ASP A 1 102 ? -5.229 3.693 -7.319 1.00 72.75 102 ASP A CA 1
ATOM 825 C C . ASP A 1 102 ? -6.148 2.973 -6.315 1.00 72.75 102 ASP A C 1
ATOM 827 O O . ASP A 1 102 ? -6.986 2.137 -6.673 1.00 72.75 102 ASP A O 1
ATOM 831 N N . ILE A 1 103 ? -5.929 3.232 -5.024 1.00 76.94 103 ILE A N 1
ATOM 832 C CA . ILE A 1 103 ? -6.710 2.651 -3.925 1.00 76.94 103 ILE A CA 1
ATOM 833 C C . ILE A 1 103 ? -7.630 3.738 -3.375 1.00 76.94 103 ILE A C 1
ATOM 835 O O . ILE A 1 103 ? -7.165 4.824 -3.025 1.00 76.94 103 ILE A O 1
ATOM 839 N N . THR A 1 104 ? -8.921 3.434 -3.286 1.00 72.75 104 THR A N 1
ATOM 840 C CA . THR A 1 104 ? -9.976 4.338 -2.823 1.00 72.75 104 THR A CA 1
ATOM 841 C C . THR A 1 104 ? -10.742 3.737 -1.639 1.00 72.75 104 THR A C 1
ATOM 843 O O . THR A 1 104 ? -10.795 2.517 -1.459 1.00 72.75 104 THR A O 1
ATOM 846 N N . ASP A 1 105 ? -11.303 4.610 -0.800 1.00 62.91 105 ASP A N 1
ATOM 847 C CA . ASP A 1 105 ? -12.208 4.251 0.300 1.00 62.91 105 ASP A CA 1
ATOM 848 C C . ASP A 1 105 ? -13.650 4.250 -0.242 1.00 62.91 105 ASP A C 1
ATOM 850 O O . ASP A 1 105 ? -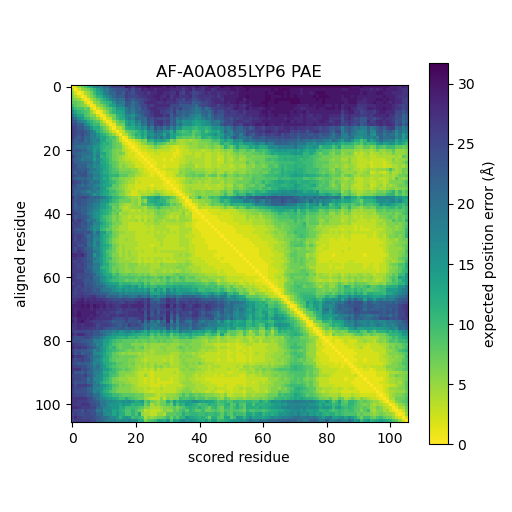14.047 5.221 -0.890 1.00 62.91 105 ASP A O 1
ATOM 854 N N . THR A 1 106 ? -14.394 3.142 -0.099 1.00 52.00 106 THR A N 1
ATOM 855 C CA . THR A 1 106 ? -15.741 2.955 -0.698 1.00 52.00 106 THR A CA 1
ATOM 856 C C . THR A 1 106 ? -16.730 2.268 0.230 1.00 52.00 106 THR A C 1
ATOM 858 O O . THR A 1 106 ? -16.507 1.080 0.588 1.00 52.00 106 THR A O 1
#

Organism: NCBI:txid68888